Protein AF-A0A6M0Q7C4-F1 (afdb_monomer_lite)

Secondary structure (DSSP, 8-state):
--HHHHHHHHHHHHHHHHHHHHHHTT--GGGHHHHHHHHHHHHHHHHHHHHHHHHH-TT---HHHHHHHHHHHHHHHTT-HHHHHHIIIIIIHHHHHHHHHHHHH-

Structure (mmCIF, N/CA/C/O backbone):
data_AF-A0A6M0Q7C4-F1
#
_entry.id   AF-A0A6M0Q7C4-F1
#
loop_
_atom_site.group_PDB
_atom_site.id
_atom_site.type_symbol
_atom_site.label_atom_id
_atom_site.label_alt_id
_atom_site.label_comp_id
_atom_site.label_asym_id
_atom_site.label_entity_id
_atom_site.label_seq_id
_atom_site.pdbx_PDB_ins_code
_atom_site.Cartn_x
_atom_site.Cartn_y
_atom_site.Cartn_z
_atom_site.occupancy
_atom_site.B_iso_or_equiv
_atom_site.auth_seq_id
_atom_site.auth_comp_id
_atom_site.auth_asym_id
_atom_site.auth_atom_id
_atom_site.pdbx_PDB_model_num
ATOM 1 N N . MET A 1 1 ? 18.254 11.977 -11.446 1.00 62.19 1 MET A N 1
ATOM 2 C CA . MET A 1 1 ? 18.067 10.613 -10.932 1.00 62.19 1 MET A CA 1
ATOM 3 C C . MET A 1 1 ? 18.166 9.679 -12.116 1.00 62.19 1 MET A C 1
ATOM 5 O O . MET A 1 1 ? 17.507 9.939 -13.117 1.00 62.19 1 MET A O 1
ATOM 9 N N . ASN A 1 2 ? 19.064 8.701 -12.071 1.00 82.75 2 ASN A N 1
ATOM 10 C CA . ASN A 1 2 ? 19.116 7.682 -13.120 1.00 82.75 2 ASN A CA 1
ATOM 11 C C . ASN A 1 2 ? 18.025 6.619 -12.868 1.00 82.75 2 ASN A C 1
ATOM 13 O O . ASN A 1 2 ? 17.475 6.531 -11.772 1.00 82.75 2 ASN A O 1
ATOM 17 N N . HIS A 1 3 ? 17.690 5.832 -13.889 1.00 82.75 3 HIS A N 1
ATOM 18 C CA . HIS A 1 3 ? 16.592 4.858 -13.830 1.00 82.75 3 HIS A CA 1
ATOM 19 C C . HIS A 1 3 ? 16.771 3.809 -12.711 1.00 82.75 3 HIS A C 1
ATOM 21 O O . HIS A 1 3 ? 15.803 3.409 -12.073 1.00 82.75 3 HIS A O 1
ATOM 27 N N . LYS A 1 4 ? 18.021 3.444 -12.390 1.00 88.69 4 LYS A N 1
ATOM 28 C CA . LYS A 1 4 ? 18.353 2.519 -11.297 1.00 88.69 4 LYS A CA 1
ATOM 29 C C . LYS A 1 4 ? 18.084 3.123 -9.911 1.00 88.69 4 LYS A C 1
ATOM 31 O O . LYS A 1 4 ? 17.504 2.458 -9.063 1.00 88.69 4 LYS A O 1
ATOM 36 N N . GLU A 1 5 ? 18.476 4.376 -9.686 1.00 90.25 5 GLU A N 1
ATOM 37 C CA . GLU A 1 5 ? 18.209 5.094 -8.429 1.00 90.25 5 GLU A CA 1
ATOM 38 C C . GLU A 1 5 ? 16.703 5.249 -8.179 1.00 90.25 5 GLU A C 1
ATOM 40 O O . GLU A 1 5 ? 16.244 5.109 -7.046 1.00 90.25 5 GLU A O 1
ATOM 45 N N . LEU A 1 6 ? 15.926 5.507 -9.238 1.00 89.81 6 LEU A N 1
ATOM 46 C CA . LEU A 1 6 ? 14.469 5.574 -9.140 1.00 89.81 6 LEU A CA 1
ATOM 47 C C . LEU A 1 6 ? 13.876 4.215 -8.755 1.00 89.81 6 LEU A C 1
ATOM 49 O O . LEU A 1 6 ? 13.105 4.150 -7.802 1.00 89.81 6 LEU A O 1
ATOM 53 N N . LYS A 1 7 ? 14.277 3.140 -9.444 1.00 92.62 7 LYS A N 1
ATOM 54 C CA . LYS A 1 7 ? 13.867 1.765 -9.127 1.00 92.6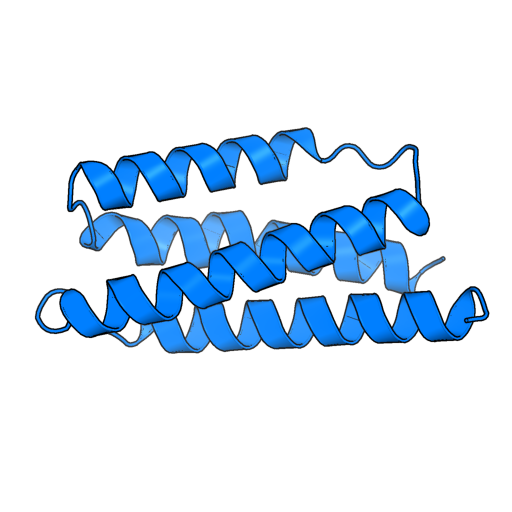2 7 LYS A CA 1
ATOM 55 C C . LYS A 1 7 ? 14.114 1.423 -7.656 1.00 92.62 7 LYS A C 1
ATOM 57 O O . LYS A 1 7 ? 13.201 0.990 -6.959 1.00 92.62 7 LYS A O 1
ATOM 62 N N . GLU A 1 8 ? 15.334 1.651 -7.170 1.00 93.88 8 GLU A N 1
ATOM 63 C CA . GLU A 1 8 ? 15.702 1.375 -5.775 1.00 93.88 8 GLU A CA 1
ATOM 64 C C . GLU A 1 8 ? 14.862 2.204 -4.791 1.00 93.88 8 GLU A C 1
ATOM 66 O O . GLU A 1 8 ? 14.422 1.683 -3.767 1.00 93.88 8 GLU A O 1
ATOM 71 N N . THR A 1 9 ? 14.584 3.468 -5.123 1.00 94.12 9 THR A N 1
ATOM 72 C CA . THR A 1 9 ? 13.729 4.347 -4.310 1.00 94.12 9 THR A CA 1
ATOM 73 C C . THR A 1 9 ? 12.289 3.833 -4.247 1.00 94.12 9 THR A C 1
ATOM 75 O O . THR A 1 9 ? 11.701 3.810 -3.168 1.00 94.12 9 THR A O 1
ATOM 78 N N . ILE A 1 10 ? 11.724 3.387 -5.374 1.00 93.62 10 ILE A N 1
ATOM 79 C CA . ILE A 1 10 ? 10.366 2.831 -5.428 1.00 93.62 10 ILE A CA 1
ATOM 80 C C . ILE A 1 10 ? 10.278 1.545 -4.602 1.00 93.62 10 ILE A C 1
ATOM 82 O O . ILE A 1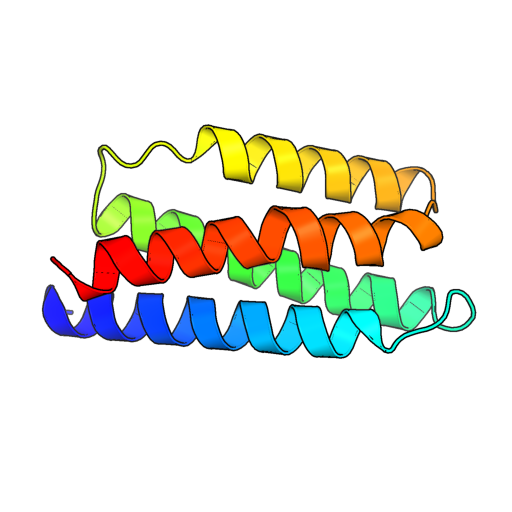 10 ? 9.362 1.403 -3.797 1.00 93.62 10 ILE A O 1
ATOM 86 N N . ILE A 1 11 ? 11.249 0.638 -4.738 1.00 95.00 11 ILE A N 1
ATOM 87 C CA . ILE A 1 11 ? 11.292 -0.605 -3.954 1.00 95.00 11 ILE A CA 1
ATOM 88 C C . ILE A 1 11 ? 11.361 -0.297 -2.454 1.00 95.00 11 ILE A C 1
ATOM 90 O O . ILE A 1 11 ? 10.591 -0.860 -1.679 1.00 95.00 11 ILE A O 1
ATOM 94 N N . GLN A 1 12 ? 12.228 0.632 -2.039 1.00 95.56 12 GLN A N 1
ATOM 95 C CA . GLN A 1 12 ? 12.319 1.055 -0.638 1.00 95.56 12 GLN A CA 1
ATOM 96 C C . GLN A 1 12 ? 11.011 1.672 -0.136 1.00 95.56 12 GLN A C 1
ATOM 98 O O . GLN A 1 12 ? 10.613 1.429 1.002 1.00 95.56 12 GLN A O 1
ATOM 103 N N . LEU A 1 13 ? 10.334 2.466 -0.968 1.00 95.38 13 LEU A N 1
ATOM 104 C CA . LEU A 1 13 ? 9.047 3.053 -0.619 1.00 95.38 13 LEU A CA 1
ATOM 105 C C . LEU A 1 13 ? 7.974 1.975 -0.436 1.00 95.38 13 LEU A C 1
ATOM 107 O O . LEU A 1 13 ? 7.253 2.017 0.557 1.00 95.38 13 LEU A O 1
ATOM 111 N N . ILE A 1 14 ? 7.916 0.979 -1.324 1.00 95.62 14 ILE A N 1
ATOM 112 C CA . ILE A 1 14 ? 7.016 -0.169 -1.171 1.00 95.62 14 ILE A CA 1
ATOM 113 C C . ILE A 1 14 ? 7.302 -0.910 0.139 1.00 95.62 14 ILE A C 1
ATOM 115 O O . ILE A 1 14 ? 6.378 -1.139 0.918 1.00 95.62 14 ILE A O 1
ATOM 119 N N . ASP A 1 15 ? 8.567 -1.236 0.416 1.00 95.69 15 ASP A N 1
ATOM 120 C CA . ASP A 1 15 ? 8.961 -1.951 1.637 1.00 95.69 15 ASP A CA 1
ATOM 121 C C . ASP A 1 15 ? 8.563 -1.165 2.901 1.00 95.69 15 ASP A C 1
ATOM 123 O O . ASP A 1 15 ? 8.035 -1.731 3.863 1.00 95.69 15 ASP A O 1
ATOM 127 N N . ASN A 1 16 ? 8.725 0.161 2.880 1.00 95.06 16 ASN A N 1
ATOM 128 C CA . ASN A 1 16 ? 8.298 1.037 3.969 1.00 95.06 16 ASN A CA 1
ATOM 129 C C . ASN A 1 16 ? 6.772 1.049 4.146 1.00 95.06 16 ASN A C 1
ATOM 131 O O . ASN A 1 16 ? 6.290 0.980 5.277 1.00 95.06 16 ASN A O 1
ATOM 135 N N . ILE A 1 17 ? 6.007 1.126 3.055 1.00 94.94 17 ILE A N 1
ATOM 136 C CA . ILE A 1 17 ? 4.538 1.127 3.093 1.00 94.94 17 ILE A CA 1
ATOM 137 C C . ILE A 1 17 ? 4.019 -0.207 3.637 1.00 94.94 17 ILE A C 1
ATOM 139 O O . ILE A 1 17 ? 3.177 -0.214 4.535 1.00 94.94 17 ILE A O 1
ATOM 143 N N . VAL A 1 18 ? 4.556 -1.332 3.160 1.00 94.94 18 VAL A N 1
ATOM 144 C CA . VAL A 1 18 ? 4.194 -2.670 3.654 1.00 94.94 18 VAL A CA 1
ATOM 145 C C . VAL A 1 18 ? 4.503 -2.794 5.148 1.00 94.94 18 VAL A C 1
ATOM 147 O O . VAL A 1 18 ? 3.646 -3.228 5.916 1.00 94.94 18 VAL A O 1
ATOM 150 N N . SER A 1 19 ? 5.667 -2.318 5.599 1.00 92.75 19 SER A N 1
ATOM 151 C CA . SER A 1 19 ? 6.003 -2.312 7.028 1.00 92.75 19 SER A CA 1
ATOM 152 C C . SER A 1 19 ? 5.036 -1.461 7.865 1.00 92.75 19 SER A C 1
ATOM 154 O O . SER A 1 19 ? 4.654 -1.851 8.971 1.00 92.75 19 SER A O 1
ATOM 156 N N . ARG A 1 20 ? 4.586 -0.308 7.352 1.00 90.88 20 ARG A N 1
ATOM 157 C CA . ARG A 1 20 ? 3.574 0.520 8.031 1.00 90.88 20 ARG A CA 1
ATOM 158 C C . ARG A 1 20 ? 2.212 -0.162 8.089 1.00 90.88 20 ARG A C 1
ATOM 160 O O . ARG A 1 20 ? 1.536 -0.046 9.107 1.00 90.88 20 ARG A O 1
ATOM 167 N N . ILE A 1 21 ? 1.818 -0.883 7.040 1.00 91.69 21 ILE A N 1
ATOM 168 C CA . ILE A 1 21 ? 0.590 -1.688 7.036 1.00 91.69 21 ILE A CA 1
ATOM 169 C C . ILE A 1 21 ? 0.634 -2.729 8.160 1.00 91.69 21 ILE A C 1
ATOM 171 O O . ILE A 1 21 ? -0.318 -2.849 8.928 1.00 91.69 21 ILE A O 1
ATOM 175 N N . GLU A 1 22 ? 1.750 -3.440 8.315 1.00 88.88 22 GLU A N 1
ATOM 176 C CA . GLU A 1 22 ? 1.921 -4.407 9.405 1.00 88.88 22 GLU A CA 1
ATOM 177 C C . GLU A 1 22 ? 1.809 -3.752 10.786 1.00 88.88 22 GLU A C 1
ATOM 179 O O . GLU A 1 22 ? 1.208 -4.325 11.693 1.00 88.88 22 GLU A O 1
ATOM 184 N N . GLN A 1 23 ? 2.342 -2.538 10.949 1.00 87.12 23 GLN A N 1
ATOM 185 C CA . GLN A 1 23 ? 2.192 -1.773 12.188 1.00 87.12 23 GLN A CA 1
ATOM 186 C C . GLN A 1 23 ? 0.732 -1.392 12.440 1.00 87.12 23 GLN A C 1
ATOM 188 O O . GLN A 1 23 ? 0.253 -1.593 13.554 1.00 87.12 23 GLN A O 1
ATOM 193 N N . LEU A 1 24 ? 0.022 -0.905 11.414 1.00 84.94 24 LEU A N 1
ATOM 194 C CA . LEU A 1 24 ? -1.398 -0.542 11.480 1.00 84.94 24 LEU A CA 1
ATOM 195 C C . LEU A 1 24 ? -2.290 -1.724 11.881 1.00 84.94 24 LEU A C 1
ATOM 197 O O . LEU A 1 24 ? -3.238 -1.540 12.639 1.00 84.94 24 LEU A O 1
ATOM 201 N N . ASN A 1 25 ? -1.940 -2.940 11.464 1.00 80.75 25 ASN A N 1
ATOM 202 C CA . ASN A 1 25 ? -2.669 -4.159 11.826 1.00 80.75 25 ASN A CA 1
ATOM 203 C C . ASN A 1 25 ? -2.578 -4.529 13.317 1.00 80.75 25 ASN A C 1
ATOM 205 O O . ASN A 1 25 ? -3.326 -5.390 13.773 1.00 80.75 25 ASN A O 1
ATOM 209 N N . ASN A 1 26 ? -1.669 -3.915 14.080 1.00 79.44 26 ASN A N 1
ATOM 210 C CA . ASN A 1 26 ? -1.558 -4.147 15.524 1.00 79.44 26 ASN A CA 1
ATOM 211 C C . ASN A 1 26 ? -2.439 -3.206 16.357 1.00 79.44 26 ASN A C 1
ATOM 213 O O . ASN A 1 26 ? -2.506 -3.368 17.577 1.00 79.44 26 ASN A O 1
ATOM 217 N N . TYR A 1 27 ? -3.081 -2.220 15.730 1.00 75.38 27 TYR A N 1
ATOM 218 C CA . TYR A 1 27 ? -3.922 -1.256 16.428 1.00 75.38 27 TYR A CA 1
ATOM 219 C C . TYR A 1 27 ? -5.334 -1.795 16.635 1.00 75.38 27 TYR A C 1
ATOM 221 O O . TYR A 1 27 ? -5.909 -2.452 15.768 1.00 75.38 27 TYR A O 1
ATOM 229 N N . THR A 1 28 ? -5.916 -1.485 17.792 1.00 73.62 28 THR A N 1
ATOM 230 C CA . THR A 1 28 ? -7.316 -1.806 18.085 1.00 73.62 28 THR A CA 1
ATOM 231 C C . THR A 1 28 ? -8.221 -0.619 17.763 1.00 73.62 28 THR A C 1
ATOM 233 O O . THR A 1 28 ? -7.782 0.530 17.707 1.00 73.62 28 THR A O 1
ATOM 236 N N . SER A 1 29 ? -9.524 -0.871 17.620 1.00 69.81 29 SER A N 1
ATOM 237 C CA . SER A 1 29 ? -10.534 0.177 17.403 1.00 69.81 29 SER A CA 1
ATOM 238 C C . SER A 1 29 ? -10.574 1.248 18.505 1.00 69.81 29 SER A C 1
ATOM 240 O O . SER A 1 29 ? -11.119 2.323 18.293 1.00 69.81 29 SER A O 1
ATOM 242 N N . GLU A 1 30 ? -9.991 0.987 19.679 1.00 74.38 30 GLU A N 1
ATOM 243 C CA . GLU A 1 30 ? -9.881 1.957 20.779 1.00 74.38 30 GLU A CA 1
ATOM 244 C C . GLU A 1 30 ? -8.847 3.065 20.498 1.00 74.38 30 GLU A C 1
ATOM 246 O O . GLU A 1 30 ? -8.822 4.083 21.188 1.00 74.38 30 GLU A O 1
ATOM 251 N N . GLN A 1 31 ? -8.015 2.894 19.465 1.00 80.50 31 GLN A N 1
ATOM 252 C CA . GLN A 1 31 ? -6.957 3.820 19.053 1.00 80.50 31 GLN A CA 1
ATOM 253 C C . GLN A 1 31 ? -7.336 4.606 17.785 1.00 80.50 31 GLN A C 1
ATOM 255 O O . GLN A 1 31 ? -6.468 5.025 17.024 1.00 80.50 31 GLN A O 1
ATOM 260 N N . GLU A 1 32 ? -8.634 4.825 17.554 1.00 77.31 32 GLU A N 1
ATOM 261 C CA . GLU A 1 32 ? -9.195 5.426 16.336 1.00 77.31 32 GLU A CA 1
ATOM 262 C C . GLU A 1 32 ? -8.493 6.718 15.884 1.00 77.31 32 GLU A C 1
ATOM 264 O O . GLU A 1 32 ? -8.177 6.874 14.705 1.00 77.31 32 GLU A O 1
ATOM 269 N N . VAL A 1 33 ? -8.231 7.646 16.812 1.00 83.25 33 VAL A N 1
ATOM 270 C CA . VAL A 1 33 ? -7.579 8.929 16.496 1.00 83.25 33 VAL A CA 1
ATOM 271 C C . VAL A 1 33 ? -6.167 8.704 15.953 1.00 83.25 33 VAL A C 1
ATOM 273 O O . VAL A 1 33 ? -5.803 9.287 14.935 1.00 83.25 33 VAL A O 1
ATOM 276 N N . GLU A 1 34 ? -5.396 7.818 16.586 1.00 84.69 34 GLU A N 1
ATOM 277 C CA . GLU A 1 34 ? -4.042 7.488 16.140 1.00 84.69 34 GLU A CA 1
ATOM 278 C C . GLU A 1 34 ? -4.073 6.757 14.791 1.00 84.69 34 GLU A C 1
ATOM 280 O O . GLU A 1 34 ? -3.293 7.086 13.899 1.00 84.69 34 GLU A O 1
ATOM 285 N N . ILE A 1 35 ? -5.014 5.823 14.601 1.00 82.94 35 ILE A N 1
ATOM 286 C CA . ILE A 1 35 ? -5.205 5.123 13.323 1.00 82.94 35 ILE A CA 1
ATOM 287 C C . ILE A 1 35 ? -5.469 6.132 12.202 1.00 82.94 35 ILE A C 1
ATOM 289 O O . ILE A 1 35 ? -4.811 6.064 11.167 1.00 82.94 35 ILE A O 1
ATOM 293 N N . LYS A 1 36 ? -6.377 7.096 12.410 1.00 82.75 36 LYS A N 1
ATOM 294 C CA . LYS A 1 36 ? -6.696 8.138 11.421 1.00 82.75 36 LYS A CA 1
ATOM 295 C C . LYS A 1 36 ? -5.468 8.963 11.036 1.00 82.75 36 LYS A C 1
ATOM 297 O O . LYS A 1 36 ? -5.211 9.144 9.850 1.00 82.75 36 LYS A O 1
ATOM 302 N N . GLU A 1 37 ? -4.689 9.426 12.013 1.00 86.62 37 GLU A N 1
ATOM 303 C CA . GLU A 1 37 ? -3.464 10.194 11.752 1.00 86.62 37 GLU A CA 1
ATOM 304 C C . GLU A 1 37 ? -2.427 9.376 10.973 1.00 86.62 37 GLU A C 1
ATOM 306 O O . GLU A 1 37 ? -1.850 9.852 9.996 1.00 86.62 37 GLU A O 1
ATOM 311 N N . ARG A 1 38 ? -2.212 8.115 11.363 1.00 87.06 38 ARG A N 1
ATOM 312 C CA . ARG A 1 38 ? -1.291 7.207 10.665 1.00 87.06 38 ARG A CA 1
ATOM 313 C C . ARG A 1 38 ? -1.751 6.894 9.248 1.00 87.06 38 ARG A C 1
ATOM 315 O O . ARG A 1 38 ? -0.916 6.750 8.356 1.00 87.06 38 ARG A O 1
ATOM 322 N N . PHE A 1 39 ? -3.059 6.820 9.044 1.00 85.62 39 PHE A N 1
ATOM 323 C CA . PHE A 1 39 ? -3.641 6.551 7.745 1.00 85.62 39 PHE A CA 1
ATOM 324 C C . PHE A 1 39 ? -3.425 7.699 6.755 1.00 85.62 39 PHE A C 1
ATOM 326 O O . PHE A 1 39 ? -3.160 7.449 5.584 1.00 85.62 39 PHE A O 1
ATOM 333 N N . ILE A 1 40 ? -3.457 8.952 7.219 1.00 85.06 40 ILE A N 1
ATOM 334 C CA . ILE A 1 40 ? -3.125 10.112 6.377 1.00 85.06 40 ILE A CA 1
ATOM 335 C C . ILE A 1 40 ? -1.714 9.955 5.796 1.00 85.06 40 ILE A C 1
ATOM 337 O O . ILE A 1 40 ? -1.543 10.046 4.584 1.00 85.06 40 ILE A O 1
ATOM 341 N N . PHE A 1 41 ? -0.725 9.620 6.631 1.00 88.50 41 PHE A N 1
ATOM 342 C CA . PHE A 1 41 ? 0.646 9.394 6.161 1.00 88.50 41 PHE A CA 1
ATOM 343 C C . PHE A 1 41 ? 0.758 8.206 5.196 1.00 88.50 41 PHE A C 1
ATOM 345 O O . PHE A 1 41 ? 1.545 8.253 4.256 1.00 88.50 41 PHE A O 1
ATOM 352 N N . LEU A 1 42 ? -0.029 7.145 5.406 1.00 90.12 42 LEU A N 1
ATOM 353 C CA . LEU A 1 42 ? -0.075 6.009 4.484 1.00 90.12 42 LEU A CA 1
ATOM 354 C C . LEU A 1 42 ? -0.583 6.432 3.096 1.00 90.12 42 LEU A C 1
ATOM 356 O O . LEU A 1 42 ? -0.017 6.018 2.089 1.00 90.12 42 LEU A O 1
ATOM 360 N N . ILE A 1 43 ? -1.629 7.259 3.038 1.00 87.56 43 ILE A N 1
ATOM 361 C CA . ILE A 1 43 ? -2.180 7.769 1.776 1.00 87.56 43 ILE A CA 1
ATOM 362 C C . ILE A 1 43 ? -1.189 8.685 1.059 1.00 87.56 43 ILE A C 1
ATOM 364 O O . ILE A 1 43 ? -1.031 8.572 -0.155 1.00 87.56 43 ILE A O 1
ATOM 368 N N . GLU A 1 44 ? -0.493 9.553 1.792 1.00 89.25 44 GLU A N 1
ATOM 369 C CA . GLU A 1 44 ? 0.566 10.394 1.225 1.00 89.25 44 GLU A CA 1
ATOM 370 C C . GLU A 1 44 ? 1.700 9.548 0.625 1.00 89.25 44 GLU A C 1
ATOM 372 O O . GLU A 1 44 ? 2.122 9.796 -0.506 1.00 89.25 44 GLU A O 1
ATOM 377 N N . ASP A 1 45 ? 2.150 8.508 1.335 1.00 91.50 45 ASP A N 1
ATOM 378 C CA . ASP A 1 45 ? 3.174 7.586 0.833 1.00 91.50 45 ASP A CA 1
ATOM 379 C C . ASP A 1 45 ? 2.696 6.837 -0.430 1.00 91.50 45 ASP A C 1
ATOM 381 O O . ASP A 1 45 ? 3.467 6.671 -1.379 1.00 91.50 45 ASP A O 1
ATOM 385 N N . LEU A 1 46 ? 1.424 6.418 -0.480 1.00 91.25 46 LEU A N 1
ATOM 386 C CA . LEU A 1 46 ? 0.830 5.740 -1.640 1.00 91.25 46 LEU A CA 1
ATOM 387 C C . LEU A 1 46 ? 0.703 6.662 -2.862 1.00 91.25 46 LEU A C 1
ATOM 389 O O . LEU A 1 46 ? 0.976 6.224 -3.977 1.00 91.25 46 LEU A O 1
ATOM 393 N N . ASP A 1 47 ? 0.350 7.935 -2.678 1.00 90.19 47 ASP A N 1
ATOM 394 C CA . ASP A 1 47 ? 0.323 8.928 -3.763 1.00 90.19 47 ASP A CA 1
ATOM 395 C C . ASP A 1 47 ? 1.728 9.167 -4.346 1.00 90.19 47 ASP A C 1
ATOM 397 O O . ASP A 1 47 ? 1.910 9.219 -5.566 1.00 90.19 47 ASP A O 1
ATOM 401 N N . ILE A 1 48 ? 2.749 9.246 -3.485 1.00 92.06 48 ILE A N 1
ATOM 402 C CA . ILE A 1 48 ? 4.148 9.344 -3.924 1.00 92.06 48 ILE A CA 1
ATOM 403 C C . ILE A 1 48 ? 4.564 8.077 -4.678 1.00 92.06 48 ILE A C 1
ATOM 405 O O . ILE A 1 48 ? 5.219 8.176 -5.719 1.00 92.06 48 ILE A O 1
ATOM 409 N N . LEU A 1 49 ? 4.169 6.899 -4.187 1.00 92.56 49 LEU A N 1
ATOM 410 C CA . LEU A 1 49 ? 4.461 5.627 -4.838 1.00 92.56 49 LEU A CA 1
ATOM 411 C C . LEU A 1 49 ? 3.858 5.567 -6.240 1.00 92.56 49 LEU A C 1
ATOM 413 O O . LEU A 1 49 ? 4.582 5.249 -7.179 1.00 92.56 49 LEU A O 1
ATOM 417 N N . ILE A 1 50 ? 2.575 5.908 -6.388 1.00 90.38 50 ILE A N 1
ATOM 418 C CA . ILE A 1 50 ? 1.880 5.917 -7.683 1.00 90.38 50 ILE A CA 1
ATOM 419 C C . ILE A 1 50 ? 2.637 6.789 -8.680 1.00 90.38 50 ILE A C 1
ATOM 421 O O . ILE A 1 50 ? 2.971 6.326 -9.765 1.00 90.38 50 ILE A O 1
ATOM 425 N N . LYS A 1 51 ? 3.004 8.013 -8.290 1.00 89.94 51 LYS A N 1
ATOM 426 C CA . LYS A 1 51 ? 3.771 8.926 -9.153 1.00 89.94 51 LYS A CA 1
ATOM 427 C C . LYS A 1 51 ? 5.146 8.372 -9.516 1.00 89.94 51 LYS A C 1
ATOM 429 O O . LYS A 1 51 ? 5.618 8.571 -10.634 1.00 89.94 51 LYS A O 1
ATOM 434 N N . GLY A 1 52 ? 5.807 7.707 -8.569 1.00 89.25 52 GLY A N 1
ATOM 435 C CA . GLY A 1 52 ? 7.086 7.042 -8.802 1.00 89.25 52 GLY A CA 1
ATOM 436 C C . GLY A 1 52 ? 6.957 5.923 -9.831 1.00 89.25 52 GLY A C 1
ATOM 437 O O . GL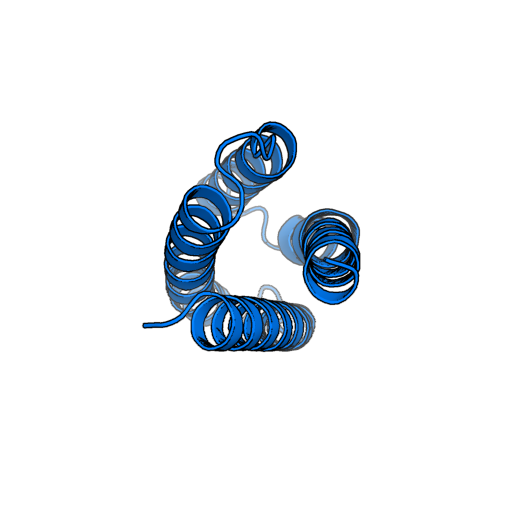Y A 1 52 ? 7.728 5.884 -10.788 1.00 89.25 52 GLY A O 1
ATOM 438 N N . VAL A 1 53 ? 5.953 5.063 -9.660 1.00 88.69 53 VAL A N 1
ATOM 439 C CA . VAL A 1 53 ? 5.648 3.945 -10.557 1.00 88.69 53 VAL A CA 1
ATOM 440 C C . VAL A 1 53 ? 5.249 4.448 -11.943 1.00 88.69 53 VAL A C 1
ATOM 442 O O . VAL A 1 53 ? 5.844 4.000 -12.907 1.00 88.69 53 VAL A O 1
ATOM 445 N N . GLU A 1 54 ? 4.369 5.444 -12.064 1.00 89.44 54 GLU A N 1
ATOM 446 C CA . GLU A 1 54 ? 3.980 6.041 -13.357 1.00 89.44 54 GLU A CA 1
ATOM 447 C C . GLU A 1 54 ? 5.161 6.662 -14.115 1.00 89.44 54 GLU A C 1
ATOM 449 O O . GLU A 1 54 ? 5.178 6.701 -15.344 1.00 89.44 54 GLU A O 1
ATOM 454 N N . HIS A 1 55 ? 6.161 7.179 -13.396 1.00 88.44 55 HIS A N 1
ATOM 455 C CA . HIS A 1 55 ? 7.375 7.696 -14.022 1.00 88.44 55 HIS A CA 1
ATOM 456 C C . HIS A 1 55 ? 8.340 6.582 -14.449 1.00 88.44 55 HIS A C 1
ATOM 458 O O . HIS A 1 55 ? 9.112 6.768 -15.390 1.00 88.44 55 HIS A O 1
ATOM 464 N N . PHE A 1 56 ? 8.340 5.459 -13.730 1.00 86.38 56 PHE A N 1
ATOM 465 C CA . PHE A 1 56 ? 9.183 4.302 -14.008 1.00 86.38 56 PHE A CA 1
ATOM 466 C C . PHE A 1 56 ? 8.613 3.455 -15.154 1.00 86.38 56 PHE A C 1
ATOM 468 O O . PHE A 1 56 ? 9.334 3.191 -16.115 1.00 86.38 56 PHE A O 1
ATOM 475 N N . ASP A 1 57 ? 7.321 3.139 -15.082 1.00 85.62 57 ASP A N 1
ATOM 476 C CA . ASP A 1 57 ? 6.521 2.447 -16.087 1.00 85.62 57 ASP A CA 1
ATOM 477 C C . ASP A 1 57 ? 5.196 3.208 -16.332 1.00 85.62 57 ASP A C 1
ATOM 479 O O . ASP A 1 57 ? 4.222 3.050 -15.589 1.00 85.62 57 ASP A O 1
ATOM 483 N N . PRO A 1 58 ? 5.130 4.046 -17.383 1.00 83.88 58 PRO A N 1
ATOM 484 C CA . PRO A 1 58 ? 3.925 4.799 -17.731 1.00 83.88 58 PRO A CA 1
ATOM 485 C C . PRO A 1 58 ? 2.746 3.942 -18.209 1.00 83.88 58 PRO A C 1
ATOM 487 O O . PRO A 1 58 ? 1.630 4.457 -18.293 1.00 83.88 58 PRO A O 1
ATOM 490 N N . GLU A 1 59 ? 2.978 2.680 -18.588 1.00 83.81 59 GLU A N 1
ATOM 491 C CA . GLU A 1 59 ? 1.922 1.762 -19.033 1.00 83.81 59 GLU A CA 1
ATOM 492 C C . GLU A 1 59 ? 1.324 0.955 -17.870 1.00 83.81 59 GLU A C 1
ATOM 494 O O . GLU A 1 59 ? 0.310 0.270 -18.054 1.00 83.81 59 GLU A O 1
ATOM 499 N N . GLN A 1 60 ? 1.894 1.078 -16.666 1.00 81.38 60 GLN A N 1
ATOM 500 C CA . GLN A 1 60 ? 1.427 0.386 -15.474 1.00 81.38 60 GLN A CA 1
ATOM 501 C C . GLN A 1 60 ? -0.044 0.712 -15.180 1.00 81.38 60 GLN A C 1
ATOM 503 O O . GLN A 1 60 ? -0.464 1.862 -15.024 1.00 81.38 60 GLN A O 1
ATOM 508 N N . ASN A 1 61 ? -0.852 -0.339 -15.047 1.00 80.62 61 ASN A N 1
ATOM 509 C CA . ASN A 1 61 ? -2.257 -0.194 -14.702 1.00 80.62 61 ASN A CA 1
ATOM 510 C C . ASN A 1 61 ? -2.433 -0.027 -13.185 1.00 80.62 61 ASN A C 1
ATOM 512 O O . ASN A 1 61 ? -2.404 -0.996 -12.427 1.00 80.62 61 ASN A O 1
ATOM 516 N N . ASN A 1 62 ? -2.703 1.207 -12.761 1.00 82.69 62 ASN A N 1
ATOM 517 C CA . ASN A 1 62 ? -2.948 1.557 -11.359 1.00 82.69 62 ASN A CA 1
ATOM 518 C C . ASN A 1 62 ? -4.414 1.367 -10.917 1.00 82.69 62 ASN A C 1
ATOM 520 O O . ASN A 1 62 ? -4.767 1.700 -9.786 1.00 82.69 62 ASN A O 1
ATOM 524 N N . GLY A 1 63 ? -5.293 0.850 -11.784 1.00 85.19 63 GLY A N 1
ATOM 525 C CA . GLY A 1 63 ? -6.737 0.776 -11.536 1.00 85.19 63 GLY A CA 1
ATOM 526 C C . GLY A 1 63 ? -7.123 -0.050 -10.306 1.00 85.19 63 GLY A C 1
ATOM 527 O O . GLY A 1 63 ? -8.024 0.341 -9.566 1.00 85.19 63 GLY A O 1
ATOM 528 N N . GLU A 1 64 ? -6.422 -1.157 -10.054 1.00 85.12 64 GLU A N 1
ATOM 529 C CA . GLU A 1 64 ? -6.654 -1.997 -8.872 1.00 85.12 64 GLU A CA 1
ATOM 530 C C . GLU A 1 64 ? -6.273 -1.269 -7.573 1.00 85.12 64 GLU A C 1
ATOM 532 O O . GLU A 1 64 ? -7.030 -1.284 -6.601 1.00 85.12 64 GLU A O 1
ATOM 537 N N . LEU A 1 65 ? -5.152 -0.539 -7.580 1.00 86.62 65 LEU A N 1
ATOM 538 C CA . LEU A 1 65 ? -4.729 0.265 -6.437 1.00 86.62 65 LEU A CA 1
ATOM 539 C C . LEU A 1 65 ? -5.718 1.405 -6.160 1.00 86.62 65 LEU A C 1
ATOM 541 O O . LEU A 1 65 ? -6.117 1.603 -5.015 1.00 86.62 65 LEU A O 1
ATOM 545 N N . PHE A 1 66 ? -6.174 2.117 -7.197 1.00 86.50 66 PHE A N 1
ATOM 546 C CA . PHE A 1 66 ? -7.188 3.166 -7.041 1.00 86.50 66 PHE A CA 1
ATOM 547 C C . PHE A 1 66 ? -8.506 2.631 -6.474 1.00 86.50 66 PHE A C 1
ATOM 549 O O . PHE A 1 66 ? -9.130 3.295 -5.647 1.00 86.50 66 PHE A O 1
ATOM 556 N N . TYR A 1 67 ? -8.928 1.434 -6.886 1.00 89.25 67 TYR A N 1
ATOM 557 C CA . TYR A 1 67 ? -10.115 0.790 -6.328 1.00 89.25 67 TYR A CA 1
ATOM 558 C C . TYR A 1 67 ? -9.976 0.563 -4.814 1.00 89.25 67 TYR A C 1
ATOM 560 O O . TY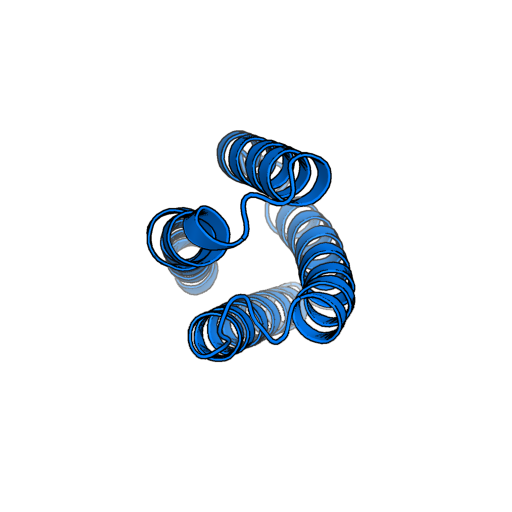R A 1 67 ? -10.873 0.928 -4.052 1.00 89.25 67 TYR A O 1
ATOM 568 N N . ILE A 1 68 ? -8.834 0.039 -4.366 1.00 90.12 68 ILE A N 1
ATOM 569 C CA . ILE A 1 68 ? -8.571 -0.208 -2.941 1.00 90.12 68 ILE A CA 1
ATOM 570 C C . ILE A 1 68 ? -8.455 1.093 -2.152 1.00 90.12 68 ILE A C 1
ATOM 572 O O . ILE A 1 68 ? -9.006 1.186 -1.058 1.00 90.12 68 ILE A O 1
ATOM 576 N N . LEU A 1 69 ? -7.797 2.115 -2.704 1.00 87.94 69 LEU A N 1
ATOM 577 C CA . LEU A 1 69 ? -7.711 3.435 -2.077 1.00 87.94 69 LEU A CA 1
ATOM 578 C C . LEU A 1 69 ? -9.098 4.042 -1.844 1.00 87.94 69 LEU A C 1
ATOM 580 O O . LEU A 1 69 ? -9.377 4.508 -0.742 1.00 87.94 69 LEU A O 1
ATOM 584 N N . ASN A 1 70 ? -9.986 3.978 -2.839 1.00 88.25 70 ASN A N 1
ATOM 585 C CA . ASN A 1 70 ? -11.365 4.446 -2.683 1.00 88.25 70 ASN A CA 1
ATOM 586 C C . ASN A 1 70 ? -12.103 3.666 -1.590 1.00 88.25 70 ASN A C 1
ATOM 588 O O . ASN A 1 70 ? -12.753 4.265 -0.738 1.00 88.25 70 ASN A O 1
ATOM 592 N N . ARG A 1 71 ? -11.945 2.340 -1.555 1.00 90.44 71 ARG A N 1
ATOM 593 C CA . ARG A 1 71 ? -12.563 1.503 -0.522 1.00 90.44 71 ARG A CA 1
ATOM 594 C C . ARG A 1 71 ? -12.033 1.815 0.881 1.00 90.44 71 ARG A C 1
ATOM 596 O O . ARG A 1 71 ? -12.795 1.813 1.843 1.00 90.44 71 ARG A O 1
ATOM 603 N N . LEU A 1 72 ? -10.742 2.109 1.015 1.00 88.81 72 LEU A N 1
ATOM 604 C CA . LEU A 1 72 ? -10.152 2.531 2.284 1.00 88.81 72 LEU A CA 1
ATOM 605 C C . LEU A 1 72 ? -10.701 3.886 2.754 1.00 88.81 72 LEU A C 1
ATOM 607 O O . LEU A 1 72 ? -10.949 4.058 3.947 1.00 88.81 72 LEU A O 1
ATOM 611 N N . VAL A 1 73 ? -10.928 4.827 1.833 1.00 86.38 73 VAL A N 1
ATOM 612 C CA . VAL A 1 73 ? -11.593 6.104 2.139 1.00 86.38 73 VAL A CA 1
ATOM 613 C C . VAL A 1 73 ? -13.019 5.862 2.636 1.00 86.38 73 VAL A C 1
ATOM 615 O O . VAL A 1 73 ? -13.374 6.375 3.694 1.00 86.38 73 VAL A O 1
ATOM 618 N N . GLU A 1 74 ? -13.802 5.026 1.949 1.00 90.25 74 GLU A N 1
ATOM 619 C CA . GLU A 1 74 ? -15.168 4.676 2.370 1.00 90.25 74 GLU A CA 1
ATOM 620 C C . GLU A 1 74 ? -15.197 4.062 3.780 1.00 90.25 74 GLU A C 1
ATOM 622 O O . GLU A 1 74 ? -16.024 4.442 4.610 1.00 90.25 74 GLU A O 1
ATOM 627 N N . ILE A 1 75 ? -14.259 3.160 4.086 1.00 88.56 75 ILE A N 1
ATOM 628 C CA . ILE A 1 75 ? -14.119 2.555 5.420 1.00 88.56 75 ILE A CA 1
ATOM 629 C C . ILE A 1 75 ? -13.882 3.627 6.493 1.00 88.56 75 ILE A C 1
ATOM 631 O O . ILE A 1 75 ? -14.471 3.569 7.575 1.00 88.56 75 ILE A O 1
ATOM 635 N N . LEU A 1 76 ? -13.035 4.618 6.212 1.00 84.19 76 LEU A N 1
ATOM 636 C CA . LEU A 1 76 ? -12.727 5.695 7.155 1.00 84.19 76 LEU A CA 1
ATOM 637 C C . LEU A 1 76 ? -13.892 6.659 7.348 1.00 84.19 76 LEU A C 1
ATOM 639 O O . LEU A 1 76 ? -14.172 7.047 8.482 1.00 84.19 76 LEU A O 1
ATOM 643 N N . GLU A 1 77 ? -14.572 7.033 6.265 1.00 87.12 77 GLU A N 1
ATOM 644 C CA . GLU A 1 77 ? -15.745 7.910 6.309 1.00 87.12 77 GLU A CA 1
ATOM 645 C C . GLU A 1 77 ? -16.890 7.270 7.102 1.00 87.12 77 GLU A C 1
ATOM 647 O O . GLU A 1 77 ? -17.557 7.947 7.890 1.00 87.12 77 GLU A O 1
ATOM 652 N N . ASN A 1 78 ? -17.064 5.953 6.967 1.00 89.44 78 ASN A N 1
ATOM 653 C CA . ASN A 1 78 ? -18.083 5.189 7.684 1.00 89.44 78 ASN A CA 1
ATOM 654 C C . ASN A 1 78 ? -17.646 4.729 9.088 1.00 89.44 78 ASN A C 1
ATOM 656 O O . ASN A 1 78 ? -18.447 4.133 9.809 1.00 89.44 78 ASN A O 1
ATOM 660 N N . ASN A 1 79 ? -16.415 5.039 9.516 1.00 84.50 79 ASN A N 1
ATOM 661 C CA . ASN A 1 79 ? -15.821 4.596 10.785 1.00 84.50 79 ASN A CA 1
ATOM 662 C C . ASN A 1 79 ? -15.800 3.060 10.955 1.00 84.50 79 ASN A C 1
ATOM 664 O O . ASN A 1 79 ? -15.901 2.530 12.063 1.00 84.50 79 ASN A O 1
ATOM 668 N N . GLU A 1 80 ? -15.639 2.322 9.857 1.00 87.88 80 GLU A N 1
ATOM 669 C CA . GLU A 1 80 ? -15.623 0.858 9.820 1.00 87.88 80 GLU A CA 1
ATOM 670 C C . GLU A 1 80 ? -14.218 0.295 10.093 1.00 87.88 80 GLU A C 1
ATOM 672 O O . GLU A 1 80 ? -13.724 -0.572 9.378 1.00 87.88 80 GLU A O 1
ATOM 677 N N . PHE A 1 81 ? -13.554 0.767 11.156 1.00 81.31 81 PHE A N 1
ATOM 678 C CA . PHE A 1 81 ? -12.150 0.434 11.470 1.00 81.31 81 PHE A CA 1
ATOM 679 C C . PHE A 1 81 ? -11.855 -1.066 11.584 1.00 81.31 81 PHE A C 1
ATOM 681 O O . PHE A 1 81 ? -10.715 -1.484 11.411 1.00 81.31 81 PHE A O 1
ATOM 688 N N . TYR A 1 82 ? -12.874 -1.885 11.834 1.00 82.50 82 TYR A N 1
ATOM 689 C CA . TYR A 1 82 ? -12.750 -3.339 11.849 1.00 82.50 82 TYR A CA 1
ATOM 690 C C . TYR A 1 82 ? -12.413 -3.934 10.467 1.00 82.50 82 TYR A C 1
ATOM 692 O O . TYR A 1 82 ? -11.796 -4.989 10.412 1.00 82.50 82 TYR A O 1
ATOM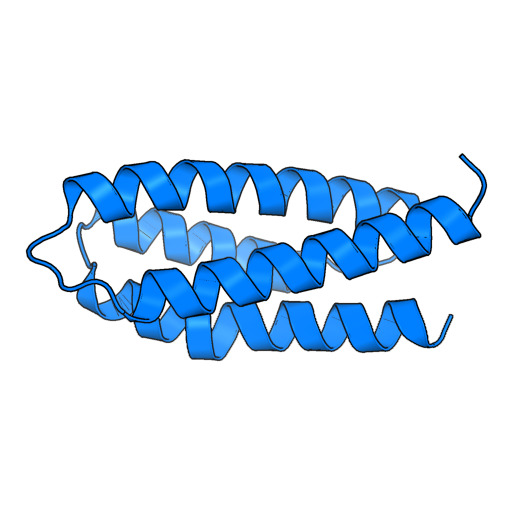 700 N N . LEU A 1 83 ? -12.768 -3.261 9.363 1.00 88.12 83 LEU A N 1
ATOM 701 C CA . LEU A 1 83 ? -12.464 -3.687 7.987 1.00 88.12 83 LEU A CA 1
ATOM 702 C C . LEU A 1 83 ? -11.081 -3.242 7.507 1.00 88.12 83 LEU A C 1
ATOM 704 O O . LEU A 1 83 ? -10.564 -3.762 6.520 1.00 88.12 83 LEU A O 1
ATOM 708 N N . LEU A 1 84 ? -10.487 -2.259 8.182 1.00 86.94 84 LEU A N 1
ATOM 709 C CA . LEU A 1 84 ? -9.238 -1.625 7.766 1.00 86.94 84 LEU A CA 1
ATOM 710 C C . LEU A 1 84 ? -8.088 -2.632 7.729 1.00 86.94 84 LEU A C 1
ATOM 712 O O . LEU A 1 84 ? -7.345 -2.681 6.754 1.00 86.94 84 LEU A O 1
ATOM 716 N N . GLN A 1 85 ? -7.990 -3.478 8.753 1.00 85.69 85 GLN A N 1
ATOM 717 C CA . GLN A 1 85 ? -6.976 -4.526 8.826 1.00 85.69 85 GLN A CA 1
ATOM 718 C C . GLN A 1 85 ? -7.091 -5.521 7.664 1.00 85.69 85 GLN A C 1
ATOM 720 O O . GLN A 1 85 ? -6.078 -5.893 7.066 1.00 85.69 85 GLN A O 1
ATOM 725 N N . ASP A 1 86 ? -8.310 -5.931 7.317 1.00 90.12 86 ASP A N 1
ATOM 726 C CA . ASP A 1 86 ? -8.541 -6.877 6.226 1.00 90.12 86 ASP A CA 1
ATOM 727 C C . ASP A 1 86 ? -8.137 -6.262 4.886 1.00 90.12 86 ASP A C 1
ATOM 729 O O . ASP A 1 86 ? -7.341 -6.852 4.158 1.00 90.12 86 ASP A O 1
ATOM 733 N N . VAL A 1 87 ? -8.588 -5.039 4.591 1.00 92.19 87 VAL A N 1
ATOM 734 C CA . VAL A 1 87 ? -8.252 -4.375 3.323 1.00 92.19 87 VAL A CA 1
ATOM 735 C C . VAL A 1 87 ? -6.754 -4.085 3.226 1.00 92.19 87 VAL A C 1
ATOM 737 O O . VAL A 1 87 ? -6.137 -4.324 2.188 1.00 92.19 87 VAL A O 1
ATOM 740 N N . LEU A 1 88 ? -6.121 -3.622 4.304 1.00 91.75 88 LEU A N 1
ATOM 741 C CA . LEU A 1 88 ? -4.687 -3.344 4.293 1.00 91.75 88 LEU A CA 1
ATOM 742 C C . LEU A 1 88 ? -3.848 -4.621 4.124 1.00 91.75 88 LEU A C 1
ATOM 744 O O . LEU A 1 88 ? -2.919 -4.646 3.315 1.00 91.75 88 LEU A O 1
ATOM 748 N N . SER A 1 89 ? -4.163 -5.683 4.870 1.00 90.06 89 SER A N 1
ATOM 749 C CA . SER A 1 89 ? -3.349 -6.905 4.901 1.00 90.06 89 SER A CA 1
ATOM 750 C C . SER A 1 89 ? -3.629 -7.880 3.758 1.00 90.06 89 SER A C 1
ATOM 752 O O . SER A 1 89 ? -2.695 -8.523 3.284 1.00 90.06 89 SER A O 1
ATOM 754 N N . GLN A 1 90 ? -4.885 -8.002 3.321 1.00 92.62 90 GLN A N 1
ATOM 755 C CA . GLN A 1 90 ? -5.308 -9.003 2.336 1.00 92.62 90 GLN A CA 1
ATOM 756 C C . GLN A 1 90 ? -5.427 -8.444 0.920 1.00 92.62 90 GLN A C 1
ATOM 758 O O . GLN A 1 90 ? -5.438 -9.224 -0.029 1.00 92.62 90 GLN A O 1
ATOM 763 N N . GLU A 1 91 ? -5.519 -7.122 0.759 1.00 92.88 91 GLU A N 1
ATOM 764 C CA . GLU A 1 91 ? -5.731 -6.503 -0.554 1.00 92.88 91 GLU A CA 1
ATOM 765 C C . GLU A 1 91 ? -4.577 -5.567 -0.913 1.00 92.88 91 GLU A C 1
ATOM 767 O O . GLU A 1 91 ? -3.857 -5.825 -1.877 1.00 92.88 91 GLU A O 1
ATOM 772 N N . LEU A 1 92 ? -4.330 -4.529 -0.105 1.00 93.19 92 LEU A N 1
ATOM 773 C CA . LEU A 1 92 ? -3.308 -3.529 -0.418 1.00 93.19 92 LEU A CA 1
ATOM 774 C C . LEU A 1 92 ? -1.888 -4.114 -0.390 1.00 93.19 92 LEU A C 1
ATOM 776 O O . LEU A 1 92 ? -1.148 -3.981 -1.363 1.00 93.19 92 LEU A O 1
ATOM 780 N N . SER A 1 93 ? -1.496 -4.766 0.709 1.00 94.38 93 SER A N 1
ATOM 781 C CA . SER A 1 93 ? -0.137 -5.307 0.860 1.00 94.38 93 SER A CA 1
ATOM 782 C C . SER A 1 93 ? 0.241 -6.312 -0.249 1.00 94.38 93 SER A C 1
ATOM 784 O O . SER A 1 93 ? 1.305 -6.146 -0.852 1.00 94.38 93 SER A O 1
ATOM 786 N N . PRO A 1 94 ? -0.615 -7.286 -0.628 1.00 93.69 94 PRO A N 1
ATOM 787 C CA . PRO A 1 94 ? -0.325 -8.192 -1.741 1.00 93.69 94 PRO A CA 1
ATOM 788 C C . PRO A 1 94 ? -0.080 -7.500 -3.086 1.00 93.69 94 PRO A C 1
ATOM 790 O O . PRO A 1 94 ? 0.830 -7.906 -3.809 1.00 93.69 94 PRO A O 1
ATOM 793 N N . ILE A 1 95 ? -0.833 -6.446 -3.415 1.00 92.25 95 ILE A N 1
ATOM 794 C CA . ILE A 1 95 ? -0.630 -5.688 -4.662 1.00 92.25 95 ILE A CA 1
ATOM 795 C C . ILE A 1 95 ? 0.708 -4.963 -4.647 1.00 92.25 95 ILE A C 1
ATOM 797 O O . ILE A 1 95 ? 1.456 -5.024 -5.622 1.00 92.25 95 ILE A O 1
ATOM 801 N N . LEU A 1 96 ? 1.050 -4.332 -3.525 1.00 93.81 96 LEU A N 1
ATOM 802 C CA . LEU A 1 96 ? 2.335 -3.659 -3.370 1.00 93.81 96 LEU A CA 1
ATOM 803 C C . LEU A 1 96 ? 3.501 -4.646 -3.512 1.00 93.81 96 LEU A C 1
ATOM 805 O O . LEU A 1 96 ? 4.458 -4.379 -4.237 1.00 93.81 96 LEU A O 1
ATOM 809 N N . LEU A 1 97 ? 3.401 -5.821 -2.887 1.00 93.88 97 LEU A N 1
ATOM 810 C CA . LEU A 1 97 ? 4.402 -6.881 -3.015 1.00 93.88 97 LEU A CA 1
ATOM 811 C C . LEU A 1 97 ? 4.488 -7.436 -4.444 1.00 93.88 97 LEU A C 1
ATOM 813 O O . LEU A 1 97 ? 5.582 -7.755 -4.914 1.00 93.88 97 LEU A O 1
ATOM 817 N N . HIS A 1 98 ? 3.362 -7.521 -5.153 1.00 91.50 98 HIS A N 1
ATOM 818 C CA . HIS A 1 98 ? 3.341 -7.903 -6.561 1.00 91.50 98 HIS A CA 1
ATOM 819 C C . HIS A 1 98 ? 4.083 -6.881 -7.433 1.00 91.50 98 HIS A C 1
ATOM 821 O O . HIS A 1 98 ? 4.969 -7.266 -8.198 1.00 91.50 98 HIS A O 1
ATOM 827 N N . TRP A 1 99 ? 3.796 -5.587 -7.267 1.00 90.25 99 TRP A N 1
ATOM 828 C CA . TRP A 1 99 ? 4.484 -4.505 -7.980 1.00 90.25 99 TRP A CA 1
ATOM 829 C C . TRP A 1 99 ? 5.974 -4.475 -7.680 1.00 90.25 99 TRP A C 1
ATOM 831 O O . TRP A 1 99 ? 6.784 -4.383 -8.598 1.00 90.25 99 TRP A O 1
ATOM 841 N N . ARG A 1 100 ? 6.350 -4.639 -6.408 1.00 92.81 100 ARG A N 1
ATOM 842 C CA . ARG A 1 100 ? 7.750 -4.780 -6.004 1.00 92.81 100 ARG A CA 1
ATOM 843 C C . ARG A 1 100 ? 8.439 -5.889 -6.793 1.00 92.81 100 ARG A C 1
ATOM 845 O O . ARG A 1 100 ? 9.551 -5.690 -7.262 1.00 92.81 100 ARG A O 1
ATOM 852 N N . GLY A 1 101 ? 7.785 -7.041 -6.943 1.00 91.88 101 GLY A N 1
ATOM 853 C CA . GLY A 1 101 ? 8.303 -8.168 -7.714 1.00 91.88 101 GLY A CA 1
ATOM 854 C C . GLY A 1 101 ? 8.462 -7.862 -9.204 1.00 91.88 101 GLY A C 1
ATOM 855 O O . GLY A 1 101 ? 9.459 -8.269 -9.789 1.00 91.88 101 GLY A O 1
ATOM 856 N N . ILE A 1 102 ? 7.523 -7.141 -9.820 1.00 89.19 102 ILE A N 1
ATOM 857 C CA . ILE A 1 102 ? 7.639 -6.709 -11.224 1.00 89.19 102 ILE A CA 1
ATOM 858 C C . ILE A 1 102 ? 8.844 -5.776 -11.381 1.00 89.19 102 ILE A C 1
ATOM 860 O O . ILE A 1 102 ? 9.761 -6.077 -12.137 1.00 89.19 102 ILE A O 1
ATOM 864 N N . ILE A 1 103 ? 8.884 -4.709 -10.582 1.00 89.25 103 ILE A N 1
ATOM 865 C CA . ILE A 1 103 ? 9.904 -3.657 -10.649 1.00 89.25 103 ILE A CA 1
ATOM 866 C C . ILE A 1 103 ? 11.303 -4.214 -10.364 1.00 89.25 103 ILE A C 1
ATOM 868 O O . ILE A 1 103 ? 12.273 -3.820 -11.006 1.00 89.25 103 ILE A O 1
ATOM 872 N N . ASP A 1 104 ? 11.441 -5.148 -9.419 1.00 89.06 104 ASP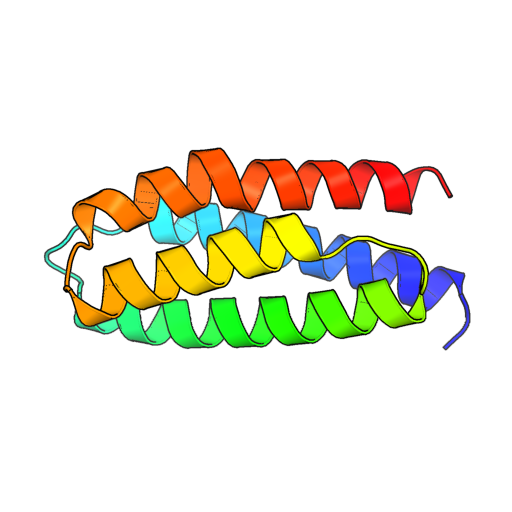 A N 1
ATOM 873 C CA . ASP A 1 104 ? 12.729 -5.775 -9.096 1.00 89.06 104 ASP A CA 1
ATOM 874 C C . ASP A 1 104 ? 13.277 -6.631 -10.254 1.00 89.06 104 ASP A C 1
ATOM 876 O O . ASP A 1 104 ? 14.495 -6.729 -10.418 1.00 89.06 104 ASP A O 1
ATOM 880 N N . ASN A 1 105 ? 12.402 -7.174 -11.106 1.00 85.75 105 ASN A N 1
ATOM 881 C CA . ASN A 1 105 ? 12.776 -8.016 -12.246 1.00 85.75 105 ASN A CA 1
ATOM 882 C C . ASN A 1 105 ? 13.048 -7.249 -13.559 1.00 85.75 105 ASN A C 1
ATOM 884 O O . ASN A 1 105 ? 13.575 -7.865 -14.488 1.00 85.75 105 ASN A O 1
ATOM 888 N N . GLU A 1 106 ? 12.724 -5.953 -13.640 1.00 75.44 106 GLU A N 1
ATOM 889 C CA . GLU A 1 106 ? 13.068 -5.065 -14.774 1.00 75.44 106 GLU A CA 1
ATOM 890 C C . GLU A 1 106 ? 14.492 -4.495 -14.703 1.00 75.44 106 GLU A C 1
ATOM 892 O O . GLU A 1 106 ? 15.211 -4.528 -15.727 1.00 75.44 106 GLU A O 1
#

Organism: NCBI:txid1808955

Foldseek 3Di:
DDLVVLLVVLLVLLVVLLVLLVVLLVDDLVCLVVNVVSVVVSVVSVVVSVVSCCVNPVVDDCPQVVVLVVVLVVCNVVVVSVCSNVSSPVRVSVVSVVVSVVSVVD

Radius of gyration: 14.13 Å; chains: 1; bounding box: 37×20×40 Å

Sequence (106 aa):
MNHKELKETIIQLIDNIVSRIEQLNNYTSEQEVEIKERFIFLIEDLDILIKGVEHFDPEQNNGELFYILNRLVEILENNEFYLLQDVLSQELSPILLHWRGIIDNE

pLDDT: mean 87.73, std 5.75, range [62.19, 95.69]